Protein AF-A0A4Q0VNW8-F1 (afdb_monomer_lite)

Secondary structure (DSSP, 8-state):
--HHHHHHHHHHHHHHHHHHHHHHHHT--TT-TTHHHHHHHHHHHHHHHHHHHHHHHTT--HHHHHHHHHHHHHHHHHHHHHTT-

Radius of gyration: 14.3 Å; chains: 1; bounding box: 32×15×50 Å

Organism: NCBI:txid1548597

Sequence (85 aa):
MPYNKDKQQAFQAAQQAFVQAEQVTSNLQPDDEDFGHHLKQAEREVREAEQMIQKALRNASEHQRNELQKFESELEEMKGNLNQY

pLDDT: mean 90.44, std 11.18, range [48.31, 97.75]

Foldseek 3Di:
DCLVVVLVVLLVVLVVLLVVLVVLLVPQDPPDPCNVVSLVVSLVSLVVSLVSLVVNCVRDDPVSVVVSVVSNVVSVVSNVVSVVD

Structure (mmCIF, N/CA/C/O backbone):
data_AF-A0A4Q0VNW8-F1
#
_entry.id   AF-A0A4Q0VNW8-F1
#
loop_
_atom_site.group_PDB
_atom_site.id
_atom_site.type_symbol
_atom_site.label_atom_id
_atom_site.label_alt_id
_atom_site.label_comp_id
_atom_site.label_asym_id
_atom_site.label_entity_id
_atom_site.label_seq_id
_atom_site.pdbx_PDB_ins_code
_atom_site.Cartn_x
_atom_site.Cartn_y
_atom_site.Cartn_z
_atom_site.occupancy
_atom_site.B_iso_or_equiv
_atom_site.auth_seq_id
_at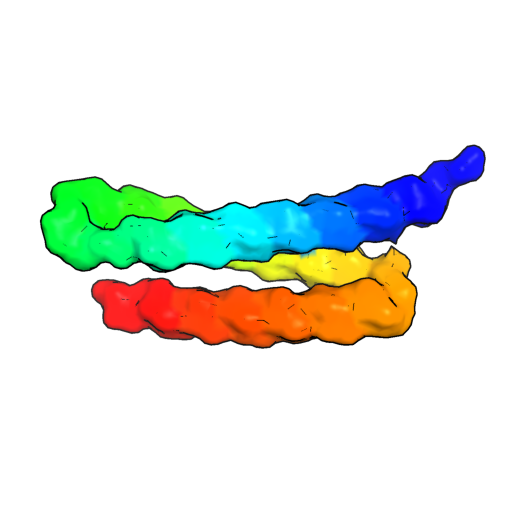om_site.auth_comp_id
_atom_site.auth_asym_id
_atom_site.auth_atom_id
_atom_site.pdbx_PDB_model_num
ATOM 1 N N . MET A 1 1 ? 0.173 -2.855 29.852 1.00 49.97 1 MET A N 1
ATOM 2 C CA . MET A 1 1 ? -0.891 -3.518 29.062 1.00 49.97 1 MET A CA 1
ATOM 3 C C . MET A 1 1 ? -0.709 -3.136 27.586 1.00 49.97 1 MET A C 1
ATOM 5 O O . MET A 1 1 ? -0.801 -1.943 27.322 1.00 49.97 1 MET A O 1
ATOM 9 N N . PRO A 1 2 ? -0.371 -4.058 26.655 1.00 55.44 2 PRO A N 1
ATOM 10 C CA . PRO A 1 2 ? 0.150 -3.695 25.324 1.00 55.44 2 PRO A CA 1
ATOM 11 C C . PRO A 1 2 ? -0.812 -3.874 24.129 1.00 55.44 2 PRO A C 1
ATOM 13 O O . PRO A 1 2 ? -0.552 -3.302 23.079 1.00 55.44 2 PRO A O 1
ATOM 16 N N . TYR A 1 3 ? -1.952 -4.560 24.280 1.00 48.31 3 TYR A N 1
ATOM 17 C CA . TYR A 1 3 ? -2.824 -4.946 23.152 1.00 48.31 3 TYR A CA 1
ATOM 18 C C . TYR A 1 3 ? -3.367 -3.795 22.280 1.00 48.31 3 TYR A C 1
ATOM 20 O O . TYR A 1 3 ? -3.725 -4.030 21.131 1.00 48.31 3 TYR A O 1
ATOM 28 N N . ASN A 1 4 ? -3.443 -2.557 22.785 1.00 53.50 4 ASN A N 1
ATOM 29 C CA . ASN A 1 4 ? -3.876 -1.399 21.986 1.00 53.50 4 ASN A CA 1
ATOM 30 C C . ASN A 1 4 ? -2.741 -0.746 21.177 1.00 53.50 4 ASN A C 1
ATOM 32 O O . ASN A 1 4 ? -3.026 -0.109 20.163 1.00 53.50 4 ASN A O 1
ATOM 36 N N . LYS A 1 5 ? -1.471 -0.918 21.579 1.00 58.06 5 LYS A N 1
ATOM 37 C CA . LYS A 1 5 ? -0.320 -0.396 20.820 1.00 58.06 5 LYS A CA 1
ATOM 38 C C . LYS A 1 5 ? -0.133 -1.161 19.515 1.00 58.06 5 LYS A C 1
ATOM 40 O O . LYS A 1 5 ? 0.038 -0.532 18.478 1.00 58.06 5 LYS A O 1
ATOM 45 N N . ASP A 1 6 ? -0.284 -2.483 19.558 1.00 63.72 6 ASP A N 1
ATOM 46 C CA . ASP A 1 6 ? -0.101 -3.347 18.386 1.00 63.72 6 ASP A CA 1
ATOM 47 C C . ASP A 1 6 ? -1.126 -3.045 17.276 1.00 63.72 6 ASP A C 1
ATOM 49 O O . ASP A 1 6 ? -0.818 -3.127 16.089 1.00 63.72 6 ASP A O 1
ATOM 53 N N . LYS A 1 7 ? -2.343 -2.622 17.649 1.00 62.66 7 LYS A N 1
ATOM 54 C CA . LYS A 1 7 ? -3.408 -2.254 16.699 1.00 62.66 7 LYS A CA 1
ATOM 55 C C . LYS A 1 7 ? -3.134 -0.938 15.982 1.00 62.66 7 LYS A C 1
ATOM 57 O O . LYS A 1 7 ? -3.262 -0.862 14.763 1.00 62.66 7 LYS A O 1
ATOM 62 N N . GLN A 1 8 ? -2.766 0.096 16.740 1.00 72.69 8 GLN A N 1
ATOM 63 C CA . GLN A 1 8 ? -2.430 1.400 16.166 1.00 72.69 8 GLN A CA 1
ATOM 64 C C . GLN A 1 8 ? -1.173 1.311 15.298 1.00 72.69 8 GLN A C 1
ATOM 66 O O . GLN A 1 8 ? -1.147 1.889 14.215 1.00 72.69 8 GLN A O 1
ATOM 71 N N . GLN A 1 9 ? -0.183 0.524 15.726 1.00 83.00 9 GLN A N 1
ATOM 72 C CA . GLN A 1 9 ? 1.030 0.273 14.951 1.00 83.00 9 GLN A CA 1
ATOM 73 C C . GLN A 1 9 ? 0.739 -0.475 13.647 1.00 83.00 9 GLN A C 1
ATOM 75 O O . GLN A 1 9 ? 1.276 -0.093 12.614 1.00 83.00 9 GLN A O 1
ATOM 80 N N . ALA A 1 10 ? -0.137 -1.486 13.657 1.00 88.75 10 ALA A N 1
ATOM 81 C CA . ALA A 1 10 ? -0.491 -2.215 12.439 1.00 88.75 10 ALA A CA 1
ATOM 82 C C . ALA A 1 10 ? -1.192 -1.321 11.405 1.00 88.75 10 ALA A C 1
ATOM 84 O O . ALA A 1 10 ? -0.852 -1.377 10.228 1.00 88.75 10 ALA A O 1
ATOM 85 N N . PHE A 1 11 ? -2.131 -0.472 11.840 1.00 91.69 11 PHE A N 1
ATOM 86 C CA . PHE A 1 11 ? -2.811 0.465 10.944 1.00 91.69 11 PHE A CA 1
ATOM 87 C C . PHE A 1 11 ? -1.844 1.500 10.350 1.00 91.69 11 PHE A C 1
ATOM 89 O O . PHE A 1 11 ? -1.835 1.705 9.141 1.00 91.69 11 PHE A O 1
ATOM 96 N N . GLN A 1 12 ? -0.989 2.107 11.179 1.00 92.75 12 GLN A N 1
ATOM 97 C CA . GLN A 1 12 ? 0.013 3.071 10.709 1.00 92.75 12 GLN A CA 1
ATOM 98 C C . GLN A 1 12 ? 1.021 2.432 9.749 1.00 92.75 12 GLN A C 1
ATOM 100 O O . GLN A 1 12 ? 1.349 3.021 8.725 1.00 92.75 12 GLN A O 1
ATOM 105 N N . ALA A 1 13 ? 1.480 1.214 10.048 1.00 92.81 13 ALA A N 1
ATOM 106 C CA . ALA A 1 13 ? 2.395 0.490 9.175 1.00 92.81 13 ALA A CA 1
ATOM 107 C C . ALA A 1 13 ? 1.743 0.133 7.830 1.00 92.81 13 ALA A C 1
ATOM 109 O O . ALA A 1 13 ? 2.382 0.267 6.793 1.00 92.81 13 ALA A O 1
ATOM 110 N N . ALA A 1 14 ? 0.468 -0.272 7.834 1.00 95.06 14 ALA A N 1
ATOM 111 C CA . ALA A 1 14 ? -0.293 -0.517 6.611 1.00 95.06 14 ALA A CA 1
ATOM 112 C C . ALA A 1 14 ? -0.457 0.759 5.770 1.00 95.06 14 ALA A C 1
ATOM 114 O O . ALA A 1 14 ? -0.239 0.721 4.563 1.00 95.06 14 ALA A O 1
ATOM 115 N N . GLN A 1 15 ? -0.764 1.895 6.404 1.00 95.50 15 GLN A N 1
ATOM 116 C CA . GLN A 1 15 ? -0.852 3.188 5.721 1.00 95.50 15 GLN A CA 1
ATOM 117 C C . GLN A 1 15 ? 0.496 3.609 5.115 1.00 95.50 15 GLN A C 1
ATOM 119 O O . GLN A 1 15 ? 0.542 4.072 3.981 1.00 95.50 15 GLN A O 1
ATOM 124 N N . GLN A 1 16 ? 1.601 3.425 5.842 1.00 96.31 16 GLN A N 1
ATOM 125 C CA . GLN A 1 16 ? 2.932 3.742 5.326 1.00 96.31 16 GLN A CA 1
ATOM 126 C C . GLN A 1 16 ? 3.311 2.851 4.137 1.00 96.31 16 GLN A C 1
ATOM 128 O O . GLN A 1 16 ? 3.814 3.363 3.140 1.00 96.31 16 GLN A O 1
ATOM 133 N N . ALA A 1 17 ? 3.050 1.545 4.230 1.00 96.25 17 ALA A N 1
ATOM 134 C CA . ALA A 1 17 ? 3.323 0.604 3.147 1.00 96.25 17 ALA A CA 1
ATOM 135 C C . ALA A 1 17 ? 2.490 0.926 1.896 1.00 96.25 17 ALA A C 1
ATOM 137 O O . ALA A 1 17 ? 3.008 0.882 0.787 1.00 96.25 17 ALA A O 1
ATOM 138 N N . PHE A 1 18 ? 1.226 1.323 2.074 1.00 97.75 18 PHE A N 1
ATOM 139 C CA . PHE A 1 18 ? 0.371 1.779 0.979 1.00 97.75 18 PHE A CA 1
ATOM 140 C C . PHE A 1 18 ? 0.954 3.004 0.258 1.00 97.75 18 PHE A C 1
ATOM 142 O O . PHE A 1 18 ? 1.133 2.974 -0.955 1.00 97.75 18 PHE A O 1
ATOM 149 N N . VAL A 1 19 ? 1.344 4.044 1.005 1.00 97.38 19 VAL A N 1
ATOM 150 C CA . VAL A 1 19 ? 1.955 5.253 0.422 1.00 97.38 19 VAL A CA 1
ATOM 151 C C . VAL A 1 19 ? 3.260 4.924 -0.308 1.00 97.38 19 VAL A C 1
ATOM 153 O O . VAL A 1 19 ? 3.539 5.486 -1.363 1.00 97.38 19 VAL A O 1
ATOM 156 N N . GLN A 1 20 ? 4.067 4.007 0.232 1.00 96.69 20 GLN A N 1
ATOM 157 C CA . GLN A 1 20 ? 5.285 3.548 -0.439 1.00 96.69 20 GLN A CA 1
ATOM 158 C C . GLN A 1 20 ? 4.967 2.831 -1.754 1.00 96.69 20 GLN A C 1
ATOM 160 O O . GLN A 1 20 ? 5.586 3.151 -2.768 1.00 96.69 20 GLN A O 1
ATOM 165 N N . ALA A 1 21 ? 3.982 1.929 -1.758 1.00 96.81 21 ALA A N 1
ATOM 166 C CA . ALA A 1 21 ? 3.522 1.232 -2.955 1.00 96.81 21 ALA A CA 1
ATOM 167 C C . ALA A 1 21 ? 3.001 2.207 -4.030 1.00 96.81 21 ALA A C 1
ATOM 169 O O . ALA A 1 21 ? 3.401 2.0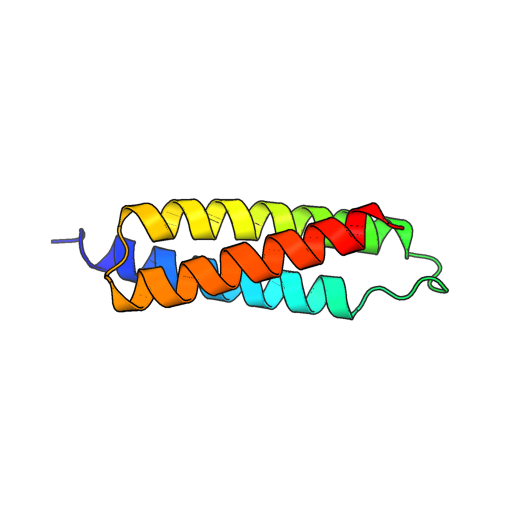99 -5.191 1.00 96.81 21 ALA A O 1
ATOM 170 N N . GLU A 1 22 ? 2.192 3.203 -3.653 1.00 96.69 22 GLU A N 1
ATOM 171 C CA . GLU A 1 22 ? 1.744 4.269 -4.563 1.00 96.69 22 GLU A CA 1
ATOM 172 C C . GLU A 1 22 ? 2.923 5.038 -5.163 1.00 96.69 22 GLU A C 1
ATOM 174 O O . GLU A 1 22 ? 2.968 5.264 -6.373 1.00 96.69 22 GLU A O 1
ATOM 179 N N . GLN A 1 23 ? 3.894 5.432 -4.334 1.00 95.69 23 GLN A N 1
ATOM 180 C CA . GLN A 1 23 ? 5.049 6.212 -4.7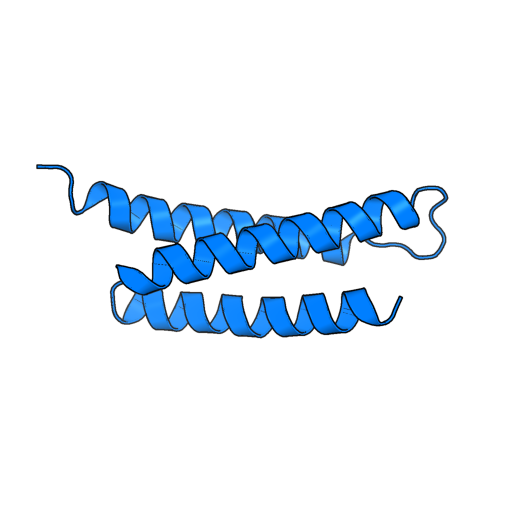78 1.00 95.69 23 GLN A CA 1
ATOM 181 C C . GLN A 1 23 ? 5.906 5.444 -5.781 1.00 95.69 23 GLN A C 1
ATOM 183 O O . GLN A 1 23 ? 6.245 5.984 -6.832 1.00 95.69 23 GLN A O 1
ATOM 188 N N . VAL A 1 24 ? 6.256 4.190 -5.483 1.00 94.75 24 VAL A N 1
ATOM 189 C CA . VAL A 1 24 ? 7.092 3.397 -6.398 1.00 94.75 24 VAL A CA 1
ATOM 190 C C . VAL A 1 24 ? 6.353 3.076 -7.694 1.00 94.75 24 VAL A C 1
ATOM 192 O O . VAL A 1 24 ? 6.973 3.106 -8.752 1.00 94.75 24 VAL A O 1
ATOM 195 N N . THR A 1 25 ? 5.038 2.844 -7.630 1.00 93.62 25 THR A N 1
ATOM 196 C CA . THR A 1 25 ? 4.211 2.567 -8.813 1.00 93.62 25 THR A CA 1
ATOM 197 C C . THR A 1 25 ? 4.070 3.815 -9.683 1.00 93.62 25 THR A C 1
ATOM 199 O O . THR A 1 25 ? 4.229 3.741 -10.897 1.00 93.62 25 THR A O 1
ATOM 202 N N . SER A 1 26 ? 3.860 4.983 -9.069 1.00 92.44 26 SER A N 1
ATOM 203 C CA . SER A 1 26 ? 3.745 6.270 -9.773 1.00 92.44 26 SER A CA 1
ATOM 204 C C . SER A 1 26 ? 5.049 6.715 -10.438 1.00 92.44 26 SER A C 1
ATOM 206 O O . SER A 1 26 ? 5.022 7.493 -11.388 1.00 92.44 26 SER A O 1
ATOM 208 N N . ASN A 1 27 ? 6.192 6.233 -9.946 1.00 90.12 27 ASN A N 1
ATOM 209 C CA . ASN A 1 27 ? 7.507 6.561 -10.490 1.00 90.12 27 ASN A CA 1
ATOM 210 C C . ASN A 1 27 ? 7.924 5.663 -11.667 1.00 90.12 27 ASN A C 1
ATOM 212 O O . ASN A 1 27 ? 8.977 5.911 -12.254 1.00 90.12 27 ASN A O 1
ATOM 216 N N . LEU A 1 28 ? 7.131 4.645 -12.027 1.00 92.00 28 LEU A N 1
ATOM 217 C CA . LEU A 1 28 ? 7.438 3.758 -13.149 1.00 92.00 28 LEU A CA 1
ATOM 218 C C . LEU A 1 28 ? 7.407 4.510 -14.480 1.00 92.00 28 LEU A C 1
ATOM 220 O O . LEU A 1 28 ? 6.373 5.024 -14.904 1.00 92.00 28 LEU A O 1
ATOM 224 N N . GLN A 1 29 ? 8.550 4.526 -15.163 1.00 90.19 29 GLN A N 1
ATOM 225 C CA . GLN A 1 29 ? 8.720 5.133 -16.479 1.00 90.19 29 GLN A CA 1
ATOM 226 C C . GLN A 1 29 ? 9.166 4.054 -17.476 1.00 90.19 29 GLN A C 1
ATOM 228 O O . GLN A 1 29 ? 10.269 3.534 -17.332 1.00 90.19 29 GLN A O 1
ATOM 233 N N . PRO A 1 30 ? 8.335 3.699 -18.477 1.00 85.00 30 PRO A N 1
ATOM 234 C CA . PRO A 1 30 ? 8.651 2.639 -19.443 1.00 85.00 30 PRO A CA 1
ATOM 235 C C . PRO A 1 30 ? 9.928 2.872 -20.257 1.00 85.00 30 PRO A C 1
ATOM 237 O O . PRO A 1 30 ? 10.534 1.914 -20.726 1.00 85.00 30 PRO A O 1
ATOM 240 N N . ASP A 1 31 ? 10.326 4.135 -20.418 1.00 89.00 31 ASP A N 1
ATOM 241 C CA . ASP A 1 31 ? 11.508 4.536 -21.185 1.00 89.00 31 ASP A CA 1
ATOM 242 C C . ASP A 1 31 ? 12.802 4.546 -20.344 1.00 89.00 31 ASP A C 1
ATOM 244 O O . ASP A 1 31 ? 13.860 4.912 -20.855 1.00 89.00 31 ASP A O 1
ATOM 248 N N . ASP A 1 32 ? 12.733 4.177 -19.059 1.00 90.19 32 ASP A N 1
ATOM 249 C CA . ASP A 1 32 ? 13.886 4.147 -18.157 1.00 90.19 32 ASP A CA 1
ATOM 250 C C . ASP A 1 32 ? 14.744 2.887 -18.381 1.00 90.19 32 ASP A C 1
ATOM 252 O O . ASP A 1 32 ? 14.225 1.780 -18.549 1.00 90.19 32 ASP A O 1
ATOM 256 N N . GLU A 1 33 ? 16.071 3.028 -18.340 1.00 90.19 33 GLU A N 1
ATOM 257 C CA . GLU A 1 33 ? 17.005 1.904 -18.522 1.00 90.19 33 GLU A CA 1
ATOM 258 C C . GLU A 1 33 ? 16.842 0.857 -17.405 1.00 90.19 33 GLU A C 1
ATOM 260 O O . GLU A 1 33 ? 16.992 -0.347 -17.638 1.00 90.19 33 GLU A O 1
ATOM 265 N N . ASP A 1 34 ? 16.450 1.313 -16.212 1.00 92.56 34 ASP A N 1
ATOM 266 C CA . ASP A 1 34 ? 16.207 0.489 -15.027 1.00 92.56 34 ASP A CA 1
ATOM 267 C C . ASP A 1 34 ? 14.728 0.078 -14.856 1.00 92.56 34 ASP A C 1
ATOM 269 O O . ASP A 1 34 ? 14.346 -0.458 -13.807 1.00 92.56 34 ASP A O 1
ATOM 273 N N . PHE A 1 35 ? 13.876 0.261 -15.878 1.00 92.56 35 PHE A N 1
ATOM 274 C CA . PHE A 1 35 ? 12.431 -0.005 -15.798 1.00 92.56 35 PHE A CA 1
ATOM 275 C C . PHE A 1 35 ? 12.099 -1.387 -15.218 1.00 92.56 35 PHE A C 1
ATOM 277 O O . PHE A 1 35 ? 11.279 -1.503 -14.309 1.00 92.56 35 PHE A O 1
ATOM 284 N N . GLY A 1 36 ? 12.779 -2.445 -15.673 1.00 92.94 36 GLY A N 1
ATOM 285 C CA . GLY A 1 36 ? 12.540 -3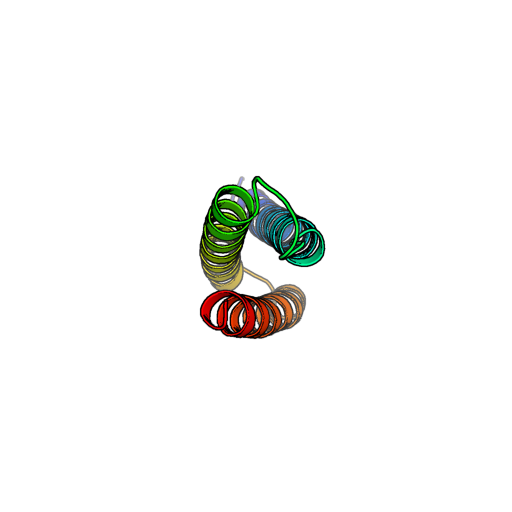.802 -15.172 1.00 92.94 36 GLY A CA 1
ATOM 286 C C . GLY A 1 36 ? 12.871 -3.976 -13.683 1.00 92.94 36 GLY A C 1
ATOM 287 O O . GLY A 1 36 ? 12.208 -4.745 -12.981 1.00 92.94 36 GLY A O 1
ATOM 288 N N . HIS A 1 37 ? 13.871 -3.251 -13.172 1.00 94.44 37 HIS A N 1
ATOM 289 C CA . HIS A 1 37 ? 14.188 -3.241 -11.744 1.00 94.44 37 HIS A CA 1
ATOM 290 C C . HIS A 1 37 ? 13.108 -2.493 -10.954 1.00 94.44 37 HIS A C 1
ATOM 292 O O . HIS A 1 37 ? 12.624 -3.007 -9.941 1.00 94.44 37 HIS A O 1
ATOM 298 N N . HIS A 1 38 ? 12.687 -1.323 -11.440 1.00 94.38 38 HIS A N 1
ATOM 299 C CA . HIS A 1 38 ? 11.625 -0.537 -10.815 1.00 94.38 38 HIS A CA 1
ATOM 300 C C . HIS A 1 38 ? 10.281 -1.271 -10.813 1.00 94.38 38 HIS A C 1
ATOM 302 O O . HIS A 1 38 ? 9.618 -1.298 -9.778 1.00 94.38 38 HIS A O 1
ATOM 308 N N . LEU A 1 39 ? 9.919 -1.949 -11.906 1.00 95.69 39 LEU A N 1
ATOM 309 C CA . LEU A 1 39 ? 8.704 -2.761 -12.003 1.00 95.69 39 LEU A CA 1
ATOM 310 C C . LEU A 1 39 ? 8.694 -3.855 -10.931 1.00 95.69 39 LEU A C 1
ATOM 312 O O . LEU A 1 39 ? 7.749 -3.980 -10.154 1.00 95.69 39 LEU A O 1
ATOM 316 N N . LYS A 1 40 ? 9.799 -4.596 -10.811 1.00 95.25 40 LYS A N 1
ATOM 317 C CA . LYS A 1 40 ? 9.943 -5.650 -9.801 1.00 95.25 40 LYS A CA 1
ATOM 318 C C . LYS A 1 40 ? 9.898 -5.106 -8.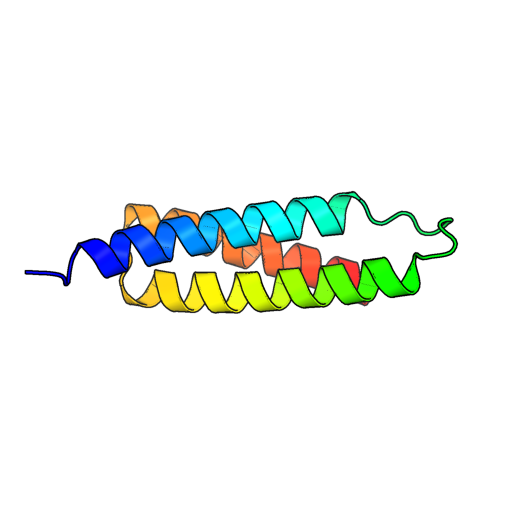372 1.00 95.25 40 LYS A C 1
ATOM 320 O O . LYS A 1 40 ? 9.391 -5.786 -7.474 1.00 95.25 40 LYS A O 1
ATOM 325 N N . GLN A 1 41 ? 10.454 -3.916 -8.144 1.00 95.44 41 GLN A N 1
ATOM 326 C CA . GLN A 1 41 ? 10.343 -3.234 -6.860 1.00 95.44 41 GLN A CA 1
ATOM 327 C C . GLN A 1 41 ? 8.883 -2.871 -6.577 1.00 95.44 41 GLN A C 1
ATOM 329 O O . GLN A 1 41 ? 8.384 -3.229 -5.515 1.00 95.44 41 GLN A O 1
ATOM 334 N N . ALA A 1 42 ? 8.175 -2.267 -7.532 1.00 96.25 42 ALA A N 1
ATOM 335 C CA . ALA A 1 42 ? 6.770 -1.904 -7.379 1.00 96.25 42 ALA A CA 1
ATOM 336 C C . ALA A 1 42 ? 5.884 -3.116 -7.062 1.00 96.25 42 ALA A C 1
ATOM 338 O O . ALA A 1 42 ? 5.140 -3.094 -6.084 1.00 96.25 42 ALA A O 1
ATOM 339 N N . GLU A 1 43 ? 6.039 -4.230 -7.783 1.00 96.50 43 GLU A N 1
ATOM 340 C CA . GLU A 1 43 ? 5.315 -5.468 -7.466 1.00 96.50 43 GLU A CA 1
ATOM 341 C C . GLU A 1 43 ? 5.607 -5.994 -6.054 1.00 96.50 43 GLU A C 1
ATOM 343 O O . GLU A 1 43 ? 4.768 -6.650 -5.429 1.00 96.50 43 GLU A O 1
ATOM 348 N N . ARG A 1 44 ? 6.842 -5.826 -5.568 1.00 96.62 44 ARG A N 1
ATOM 349 C CA . ARG A 1 44 ? 7.209 -6.244 -4.214 1.00 96.62 44 ARG A CA 1
ATOM 350 C C . ARG A 1 44 ? 6.518 -5.354 -3.188 1.00 96.62 44 ARG A C 1
ATOM 352 O O . ARG A 1 44 ? 5.857 -5.901 -2.313 1.00 96.62 44 ARG A O 1
ATOM 359 N N . GLU A 1 45 ? 6.637 -4.039 -3.321 1.00 96.69 45 GLU A N 1
ATOM 360 C CA . GLU A 1 45 ? 6.043 -3.073 -2.389 1.00 96.69 45 GLU A CA 1
ATOM 361 C C . GLU A 1 45 ? 4.516 -3.215 -2.341 1.00 96.69 45 GLU A C 1
ATOM 363 O O . GLU A 1 45 ? 3.940 -3.278 -1.258 1.00 96.69 45 GLU A O 1
ATOM 368 N N . VAL A 1 46 ? 3.855 -3.391 -3.494 1.00 97.62 46 VAL A N 1
ATOM 369 C CA . VAL A 1 46 ? 2.405 -3.651 -3.566 1.00 97.62 46 VAL A CA 1
ATOM 370 C C . VAL A 1 46 ? 2.031 -4.928 -2.806 1.00 97.62 46 VAL A C 1
ATOM 372 O O . VAL A 1 46 ? 1.136 -4.902 -1.961 1.00 97.62 46 VAL A O 1
ATOM 375 N N . ARG A 1 47 ? 2.753 -6.037 -3.023 1.00 96.62 47 ARG A N 1
ATOM 376 C CA . ARG A 1 47 ? 2.513 -7.297 -2.289 1.00 96.62 47 ARG A CA 1
ATOM 377 C C . ARG A 1 47 ? 2.765 -7.161 -0.787 1.00 96.62 47 ARG A C 1
ATOM 379 O O . ARG A 1 47 ? 2.057 -7.771 0.015 1.00 96.62 47 ARG A O 1
ATOM 386 N N . GLU A 1 48 ? 3.787 -6.412 -0.388 1.00 95.50 48 GLU A N 1
ATOM 387 C CA . GLU A 1 48 ? 4.088 -6.164 1.024 1.00 95.50 48 GLU A CA 1
ATOM 388 C C . GLU A 1 48 ? 2.994 -5.307 1.678 1.00 95.50 48 GLU A C 1
ATOM 390 O O . GLU A 1 48 ? 2.518 -5.649 2.767 1.00 95.50 48 GLU A O 1
ATOM 395 N N . ALA A 1 49 ? 2.515 -4.268 0.991 1.00 97.31 49 ALA A N 1
ATOM 396 C CA . ALA A 1 49 ? 1.410 -3.430 1.442 1.00 97.31 49 ALA A CA 1
ATOM 397 C C . ALA A 1 49 ? 0.104 -4.228 1.604 1.00 97.31 49 ALA A C 1
ATOM 399 O O . ALA A 1 49 ? -0.523 -4.138 2.664 1.00 97.31 49 ALA A O 1
ATOM 400 N N . GLU A 1 50 ? -0.251 -5.089 0.639 1.00 97.12 50 GLU A N 1
ATOM 401 C CA . GLU A 1 50 ? -1.411 -5.995 0.729 1.00 97.12 50 GLU A CA 1
ATOM 402 C C . GLU A 1 50 ? -1.349 -6.845 2.010 1.00 97.12 50 GLU A C 1
ATOM 404 O O . GLU A 1 50 ? -2.303 -6.915 2.790 1.00 97.12 50 GLU A O 1
ATOM 409 N N . GLN A 1 51 ? -0.192 -7.456 2.290 1.00 95.69 51 GLN A N 1
ATOM 410 C CA . GLN A 1 51 ? -0.012 -8.279 3.488 1.00 95.69 51 GLN A CA 1
ATOM 411 C C . GLN A 1 51 ? -0.138 -7.471 4.785 1.00 95.69 51 GLN A C 1
ATOM 413 O O . GLN A 1 51 ? -0.678 -7.972 5.779 1.00 95.69 51 GLN A O 1
ATOM 418 N N . MET A 1 52 ? 0.383 -6.244 4.812 1.00 94.19 52 MET A N 1
ATOM 419 C CA . MET A 1 52 ? 0.308 -5.369 5.984 1.00 94.19 52 MET A CA 1
ATOM 420 C C . MET A 1 52 ? -1.124 -4.893 6.238 1.00 94.19 52 MET A C 1
ATOM 422 O O . MET A 1 52 ? -1.578 -4.922 7.387 1.00 94.19 52 MET A O 1
ATOM 426 N N . ILE A 1 53 ? -1.871 -4.569 5.183 1.00 95.69 53 ILE A N 1
ATOM 427 C CA . ILE A 1 53 ? -3.292 -4.214 5.257 1.00 95.69 53 ILE A CA 1
ATOM 428 C C . ILE A 1 53 ? -4.122 -5.388 5.768 1.00 95.69 53 ILE A C 1
ATOM 430 O O . ILE A 1 53 ? -4.872 -5.227 6.733 1.00 95.69 53 ILE A O 1
ATOM 434 N N . GLN A 1 54 ? -3.925 -6.596 5.234 1.00 94.62 54 GLN A N 1
ATOM 435 C CA . GLN A 1 54 ? -4.629 -7.789 5.715 1.00 94.62 54 GLN A CA 1
ATOM 436 C C . GLN A 1 54 ? -4.345 -8.081 7.193 1.00 94.62 54 GLN A C 1
ATOM 438 O O . GLN A 1 54 ? -5.242 -8.489 7.937 1.00 94.62 54 GLN A O 1
ATOM 443 N N . LYS A 1 55 ? -3.107 -7.864 7.658 1.00 92.19 55 LYS A N 1
ATOM 444 C CA . LYS A 1 55 ? -2.766 -7.973 9.087 1.00 92.19 55 LYS A CA 1
ATOM 445 C C . LYS A 1 55 ? -3.486 -6.906 9.912 1.00 92.19 55 LYS A C 1
ATOM 447 O O . LYS A 1 55 ? -4.027 -7.234 10.970 1.00 92.19 55 LYS A O 1
ATOM 452 N N . ALA A 1 56 ? -3.528 -5.663 9.436 1.00 93.44 56 ALA A N 1
ATOM 453 C CA . ALA A 1 56 ? -4.196 -4.560 10.119 1.00 93.44 56 ALA A CA 1
ATOM 454 C C . ALA A 1 56 ? -5.723 -4.767 10.203 1.00 93.44 56 ALA A C 1
ATOM 456 O O . ALA A 1 56 ? -6.308 -4.567 11.271 1.00 93.44 56 ALA A O 1
ATOM 457 N N . LEU A 1 57 ? -6.360 -5.286 9.145 1.00 94.81 57 LEU A N 1
ATOM 458 C CA . LEU A 1 57 ? -7.806 -5.555 9.073 1.00 94.81 57 LEU A CA 1
ATOM 459 C C . LEU A 1 57 ? -8.310 -6.527 10.153 1.00 94.81 57 LEU A C 1
ATOM 461 O O . LEU A 1 57 ? -9.459 -6.422 10.604 1.00 94.81 57 LEU A O 1
ATOM 465 N N . ARG A 1 58 ? -7.454 -7.457 10.604 1.00 91.06 58 ARG A N 1
ATOM 466 C CA . ARG A 1 58 ? -7.792 -8.441 11.650 1.00 91.06 58 ARG A CA 1
ATOM 467 C C . ARG A 1 58 ? -8.117 -7.784 12.987 1.00 91.06 58 ARG A C 1
ATOM 469 O O . ARG A 1 58 ? -8.957 -8.296 13.720 1.00 91.06 58 ARG A O 1
ATOM 476 N N . ASN A 1 59 ? -7.470 -6.660 13.291 1.00 87.50 59 ASN A N 1
ATOM 477 C CA . ASN A 1 59 ? -7.535 -6.027 14.607 1.00 87.50 59 ASN A CA 1
ATOM 478 C C . ASN A 1 59 ? -8.042 -4.573 14.584 1.00 87.50 59 ASN A C 1
ATOM 480 O O . ASN A 1 59 ? -8.156 -3.967 15.653 1.00 87.50 59 ASN A O 1
ATOM 484 N N . ALA A 1 60 ? -8.327 -4.030 13.399 1.00 90.56 60 ALA A N 1
ATOM 485 C CA . ALA A 1 60 ? -8.767 -2.657 13.169 1.00 90.56 60 ALA A CA 1
ATOM 486 C C . ALA A 1 60 ? -10.166 -2.353 13.740 1.00 90.56 60 ALA A C 1
ATOM 488 O O . ALA A 1 60 ? -11.044 -3.219 13.785 1.00 90.56 60 ALA A O 1
ATOM 489 N N . SER A 1 61 ? -10.374 -1.098 14.153 1.00 91.50 61 SER A N 1
ATOM 490 C CA . SER A 1 61 ? -11.710 -0.549 14.433 1.00 91.50 61 SER A CA 1
ATOM 491 C C . SER A 1 61 ? -12.544 -0.431 13.150 1.00 91.50 61 SER A C 1
ATOM 493 O O . SER A 1 61 ? -12.010 -0.562 12.054 1.00 91.50 61 SER A O 1
ATOM 495 N N . GLU A 1 62 ? -13.847 -0.153 13.252 1.00 90.50 62 GLU A N 1
ATOM 496 C CA . GLU A 1 62 ? -14.705 0.022 12.065 1.00 90.50 62 GLU A CA 1
ATOM 497 C C . GLU A 1 62 ? -14.216 1.139 11.135 1.00 90.50 62 GLU A C 1
ATOM 499 O O . GLU A 1 62 ? -14.118 0.937 9.927 1.00 90.50 62 GLU A O 1
ATOM 504 N N . HIS A 1 63 ? -13.831 2.291 11.693 1.00 90.69 63 HIS A N 1
ATOM 505 C CA . HIS A 1 63 ? -13.270 3.389 10.903 1.00 90.69 63 HIS A CA 1
ATOM 506 C C . HIS A 1 63 ? -11.983 2.973 10.185 1.00 90.69 63 HIS A C 1
ATOM 508 O O . HIS A 1 63 ? -11.866 3.160 8.978 1.00 90.69 63 HIS A O 1
ATOM 514 N N . GLN A 1 64 ? -11.058 2.338 10.910 1.00 93.50 64 GLN A N 1
ATOM 515 C CA . GLN A 1 64 ? -9.805 1.848 10.336 1.00 93.50 64 GLN A CA 1
ATOM 516 C C . GLN A 1 64 ? -10.048 0.765 9.281 1.00 93.50 64 GLN A C 1
ATOM 518 O O . GLN A 1 64 ? -9.343 0.721 8.284 1.00 93.50 64 GLN A O 1
ATOM 523 N N . ARG A 1 65 ? -11.050 -0.104 9.468 1.00 95.31 65 ARG A N 1
ATOM 524 C CA . ARG A 1 65 ? -11.428 -1.121 8.479 1.00 95.31 65 ARG A CA 1
ATOM 525 C C . ARG A 1 65 ? -11.894 -0.496 7.177 1.00 95.31 65 ARG A C 1
ATOM 527 O O . ARG A 1 65 ? -11.426 -0.922 6.130 1.00 95.31 65 ARG A O 1
ATOM 534 N N . ASN A 1 66 ? -12.753 0.520 7.246 1.00 96.19 66 ASN A N 1
ATOM 535 C CA . ASN A 1 66 ? -13.228 1.214 6.051 1.00 96.19 66 ASN A CA 1
ATOM 536 C C . ASN A 1 66 ? -12.075 1.857 5.268 1.00 96.19 66 ASN A C 1
ATOM 538 O O . ASN A 1 66 ? -12.089 1.840 4.044 1.00 96.19 66 ASN A O 1
ATOM 542 N N . GLU A 1 67 ? -11.076 2.417 5.954 1.00 96.06 67 GLU A N 1
ATOM 543 C CA . GLU A 1 67 ? -9.879 2.971 5.303 1.00 96.06 67 GLU A CA 1
ATOM 544 C C . GLU A 1 67 ? -8.989 1.871 4.712 1.00 96.06 67 GLU A C 1
ATOM 546 O O . GLU A 1 67 ? -8.615 1.940 3.547 1.00 96.06 67 GLU A O 1
ATOM 551 N N . LEU A 1 68 ? -8.718 0.809 5.472 1.00 97.00 68 LEU A N 1
ATOM 552 C CA . LEU A 1 68 ? -7.904 -0.319 5.013 1.00 97.00 68 LEU A CA 1
ATOM 553 C C . LEU A 1 68 ? -8.515 -1.051 3.809 1.00 97.00 68 LEU A C 1
ATOM 555 O O . LEU A 1 68 ? -7.775 -1.495 2.943 1.00 97.00 68 LEU A O 1
ATOM 559 N N . GLN A 1 69 ? -9.843 -1.163 3.730 1.00 97.12 69 GLN A N 1
ATOM 560 C CA . GLN A 1 69 ? -10.530 -1.759 2.577 1.00 97.12 69 GLN A CA 1
ATOM 561 C C . GLN A 1 69 ? -10.408 -0.907 1.308 1.00 97.12 69 GLN A C 1
ATOM 563 O O . GLN A 1 69 ? -10.355 -1.455 0.207 1.00 97.12 69 GLN A O 1
ATOM 568 N N . LYS A 1 70 ? -10.345 0.424 1.450 1.00 97.44 70 LYS A N 1
ATOM 569 C CA . LYS A 1 70 ? -10.050 1.311 0.317 1.00 97.44 70 LYS A CA 1
ATOM 570 C C . LYS A 1 70 ? -8.630 1.079 -0.177 1.00 97.44 70 LYS A C 1
ATOM 572 O O . LYS A 1 70 ? -8.456 0.795 -1.353 1.00 97.44 70 LYS A O 1
ATOM 577 N N . PHE A 1 71 ? -7.654 1.061 0.735 1.00 97.38 71 PHE A N 1
ATOM 578 C CA . PHE A 1 71 ? -6.264 0.761 0.384 1.00 97.38 71 PHE A CA 1
ATOM 579 C C . PHE A 1 71 ? -6.114 -0.618 -0.273 1.00 97.38 71 PHE A C 1
ATOM 581 O O . PHE A 1 71 ? -5.379 -0.751 -1.241 1.00 97.38 71 PHE A O 1
ATOM 588 N N . GLU A 1 72 ? -6.823 -1.640 0.217 1.00 97.12 72 GLU A N 1
ATOM 589 C CA . GL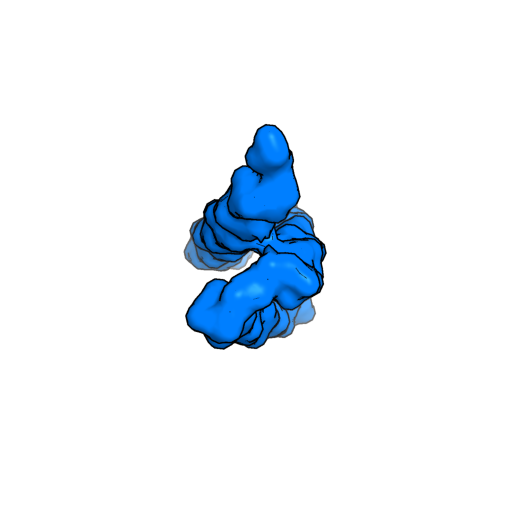U A 1 72 ? -6.826 -2.979 -0.392 1.00 97.12 72 GLU A CA 1
ATOM 590 C C . GLU A 1 72 ? -7.359 -2.949 -1.833 1.00 97.12 72 GLU A C 1
ATOM 592 O O . GLU A 1 72 ? -6.753 -3.539 -2.722 1.00 97.12 72 GLU A O 1
ATOM 597 N N . SER A 1 73 ? -8.451 -2.218 -2.077 1.00 97.56 73 SER A N 1
ATOM 598 C CA . SER A 1 73 ? -9.030 -2.080 -3.422 1.00 97.56 73 SER A CA 1
ATOM 599 C C . SER A 1 73 ? -8.086 -1.335 -4.371 1.00 97.56 73 SER A C 1
ATOM 601 O O . SER A 1 73 ? -7.860 -1.779 -5.493 1.00 97.56 73 SER A O 1
ATOM 603 N N . GLU A 1 74 ? -7.486 -0.239 -3.904 1.00 97.44 74 GLU A N 1
ATOM 604 C CA . GLU A 1 74 ? -6.534 0.566 -4.678 1.00 97.44 74 GLU A CA 1
ATOM 605 C C . GLU A 1 74 ? -5.246 -0.220 -4.998 1.00 97.44 74 GLU A C 1
ATOM 607 O O . GLU A 1 74 ? -4.708 -0.112 -6.100 1.00 97.44 74 GLU A O 1
ATOM 612 N N . LEU A 1 75 ? -4.766 -1.071 -4.084 1.00 96.56 75 LEU A N 1
ATOM 613 C CA . LEU A 1 75 ? -3.620 -1.952 -4.350 1.00 96.56 75 LEU A CA 1
ATOM 614 C C . LEU A 1 75 ? -3.920 -3.035 -5.383 1.00 96.56 75 LEU A C 1
ATOM 616 O O . LEU A 1 75 ? -3.056 -3.322 -6.210 1.00 96.56 75 LEU A O 1
ATOM 620 N N . GLU A 1 76 ? -5.117 -3.622 -5.366 1.00 96.00 76 GLU A N 1
ATOM 621 C CA . GLU A 1 76 ? -5.519 -4.592 -6.391 1.00 96.00 76 GLU A CA 1
ATOM 622 C C . GLU A 1 76 ? -5.589 -3.932 -7.779 1.00 96.00 76 GLU A C 1
ATOM 624 O O . GLU A 1 76 ? -5.149 -4.523 -8.768 1.00 96.00 76 GLU A O 1
ATOM 629 N N . GLU A 1 77 ? -6.039 -2.675 -7.864 1.00 96.12 77 GLU A N 1
ATOM 630 C CA . GLU A 1 77 ? -5.971 -1.893 -9.106 1.00 96.12 77 GLU A CA 1
ATOM 631 C C . GLU A 1 77 ? -4.521 -1.648 -9.548 1.00 96.12 77 GLU A C 1
ATOM 633 O O . GLU A 1 77 ? -4.172 -1.925 -10.700 1.00 96.12 77 GLU A O 1
ATOM 638 N N . MET A 1 78 ? -3.644 -1.200 -8.639 1.00 95.12 78 MET A N 1
ATOM 639 C CA . MET A 1 78 ? -2.217 -1.006 -8.932 1.00 95.12 78 MET A CA 1
ATOM 640 C C . MET A 1 78 ? -1.561 -2.293 -9.432 1.00 95.12 78 MET A C 1
ATOM 642 O O . MET A 1 78 ? -0.882 -2.290 -10.454 1.00 95.12 78 MET A O 1
ATOM 646 N N . LYS A 1 79 ? -1.798 -3.414 -8.757 1.00 94.44 79 LYS A N 1
ATOM 647 C CA . LYS A 1 79 ? -1.304 -4.740 -9.144 1.00 94.44 79 LYS A CA 1
ATOM 648 C C . LYS A 1 79 ? -1.822 -5.176 -10.509 1.00 94.44 79 LYS A C 1
ATOM 650 O O . LYS A 1 79 ? -1.069 -5.744 -11.300 1.00 94.44 79 LYS A O 1
ATOM 655 N N . GLY A 1 80 ? -3.093 -4.900 -10.794 1.00 93.75 80 GLY A N 1
ATOM 656 C CA . GLY A 1 80 ? -3.691 -5.112 -12.106 1.00 93.75 80 GLY A CA 1
ATOM 657 C C . GLY A 1 80 ? -2.966 -4.329 -13.199 1.00 93.75 80 GLY A C 1
ATOM 658 O O . GLY A 1 80 ? -2.692 -4.894 -14.254 1.00 93.75 80 GLY A O 1
ATOM 659 N N . ASN A 1 81 ? -2.605 -3.073 -12.929 1.00 92.44 81 ASN A N 1
ATOM 660 C CA . ASN A 1 81 ? -1.841 -2.231 -13.852 1.00 92.44 81 ASN A CA 1
ATOM 661 C C . ASN A 1 81 ? -0.391 -2.715 -14.011 1.00 92.44 81 ASN A C 1
ATOM 663 O O . ASN A 1 81 ? 0.114 -2.762 -15.127 1.00 92.44 81 ASN A O 1
ATOM 667 N N . LEU A 1 82 ? 0.262 -3.134 -12.922 1.00 92.56 82 LEU A N 1
ATOM 668 C CA . LEU A 1 82 ? 1.630 -3.665 -12.956 1.00 92.56 82 LEU A CA 1
ATOM 669 C C . LEU A 1 82 ? 1.741 -4.925 -13.825 1.00 92.56 82 LEU A C 1
ATOM 671 O O . LEU A 1 82 ? 2.690 -5.059 -14.586 1.00 92.56 82 LEU A O 1
ATOM 675 N N . ASN A 1 83 ? 0.743 -5.811 -13.765 1.00 89.31 83 ASN A N 1
ATOM 676 C CA . ASN A 1 83 ? 0.692 -7.030 -14.580 1.00 89.31 83 ASN A CA 1
ATOM 677 C C . ASN A 1 83 ? 0.447 -6.778 -16.083 1.00 89.31 83 ASN A C 1
ATOM 679 O O . ASN A 1 83 ? 0.442 -7.737 -16.855 1.00 89.31 83 ASN A O 1
ATOM 683 N N . GLN A 1 84 ? 0.157 -5.538 -16.494 1.00 86.19 84 GLN A N 1
ATOM 684 C CA . GLN A 1 84 ? -0.056 -5.182 -17.903 1.00 86.19 84 GLN A CA 1
ATOM 685 C C . GLN A 1 84 ? 1.219 -4.707 -18.612 1.00 86.19 84 GLN A C 1
ATOM 687 O O . GLN A 1 84 ? 1.190 -4.578 -19.837 1.00 86.19 84 GLN A O 1
ATOM 692 N N . TYR A 1 85 ? 2.299 -4.446 -17.869 1.00 82.25 85 TYR A N 1
ATOM 693 C CA . TYR A 1 85 ? 3.631 -4.198 -18.430 1.00 82.25 85 TYR A CA 1
ATOM 694 C C . TYR A 1 85 ? 4.307 -5.509 -18.846 1.00 82.25 85 TYR A C 1
ATOM 696 O O . TYR A 1 85 ? 5.012 -5.486 -19.881 1.00 82.25 85 TYR A O 1
#